Protein AF-A0A0F8XXS5-F1 (afdb_monomer_lite)

Organism: NCBI:txid412755

Foldseek 3Di:
DQFDFLVLLCVLQVHDPDADDPQWDWGFQQLDPGDDGQKIWGQDPPRGIDIDGNVDDDPVSSSVSSVVSSD

Secondary structure (DSSP, 8-state):
----BHHHHHHHTTPPSS--TTS-EEE--TTTT-SS--EEEEEPGGGBEEEEETTS--HHHHHHHHHHHH-

Radius of gyration: 10.87 Å; chains: 1; bounding box: 27×26×24 Å

pLDDT: mean 91.19, std 8.0, range [58.69, 98.19]

InterPro domains:
  IPR036977 DNA Primase, CHC2-type zinc finger [G3DSA:3.90.580.10] (5-70)

Structure (mmCIF, N/CA/C/O backbone):
data_AF-A0A0F8XXS5-F1
#
_entry.id   AF-A0A0F8XXS5-F1
#
loop_
_atom_site.group_PDB
_atom_site.id
_atom_site.type_symbol
_atom_site.label_atom_id
_atom_site.label_alt_id
_atom_site.label_comp_id
_atom_site.label_asym_id
_atom_site.label_entity_id
_atom_site.label_seq_id
_atom_site.pdbx_PDB_ins_code
_atom_site.Cartn_x
_atom_site.Cartn_y
_atom_site.Cartn_z
_atom_site.occupancy
_atom_site.B_iso_or_equiv
_atom_site.auth_seq_id
_atom_site.auth_comp_id
_atom_site.auth_asym_id
_atom_site.auth_atom_id
_atom_site.pdbx_PDB_model_num
ATOM 1 N N . MET A 1 1 ? -18.746 -3.296 2.515 1.00 58.69 1 MET A N 1
ATOM 2 C CA . MET A 1 1 ? -18.093 -1.983 2.354 1.00 58.69 1 MET A CA 1
ATOM 3 C C . MET A 1 1 ? -16.991 -1.993 3.384 1.00 58.69 1 MET A C 1
ATOM 5 O O . MET A 1 1 ? -17.312 -1.996 4.560 1.00 58.69 1 MET A O 1
ATOM 9 N N . ILE A 1 2 ? -15.754 -2.215 2.950 1.00 70.25 2 ILE A N 1
ATOM 10 C CA . ILE A 1 2 ? -14.609 -2.333 3.854 1.00 70.25 2 ILE A CA 1
ATOM 11 C C . ILE A 1 2 ? -14.181 -0.903 4.196 1.00 70.25 2 ILE A C 1
ATOM 13 O O . ILE A 1 2 ? -13.811 -0.152 3.294 1.00 70.25 2 ILE A O 1
ATOM 17 N N . GLU A 1 3 ? -14.287 -0.510 5.463 1.00 82.94 3 GLU A N 1
ATOM 18 C CA . GLU A 1 3 ? -13.861 0.807 5.953 1.00 82.94 3 GLU A CA 1
ATOM 19 C C . GLU A 1 3 ? -12.526 0.661 6.692 1.00 82.94 3 GLU A C 1
ATOM 21 O O . GLU A 1 3 ? -12.480 0.562 7.915 1.00 82.94 3 GLU A O 1
ATOM 26 N N . ILE A 1 4 ? -11.429 0.609 5.933 1.00 89.62 4 ILE A N 1
ATOM 27 C CA . ILE A 1 4 ? -10.068 0.624 6.483 1.00 89.62 4 ILE A CA 1
ATOM 28 C C . ILE A 1 4 ? -9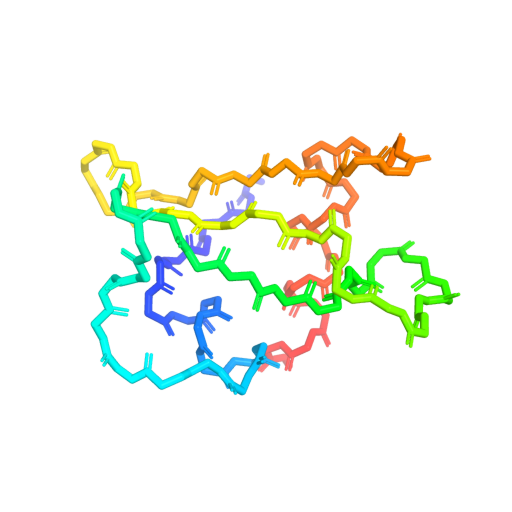.557 2.062 6.486 1.00 89.62 4 ILE A C 1
ATOM 30 O O . ILE A 1 4 ? -9.549 2.727 5.445 1.00 89.62 4 ILE A O 1
ATOM 34 N N . SER A 1 5 ? -9.088 2.529 7.642 1.00 91.56 5 SER A N 1
ATOM 35 C CA . SER A 1 5 ? -8.411 3.818 7.755 1.00 91.56 5 SER A CA 1
ATOM 36 C C . SER A 1 5 ? -6.971 3.749 7.245 1.00 91.56 5 SER A C 1
ATOM 38 O O . SER A 1 5 ? -6.332 2.692 7.237 1.00 91.56 5 SER A O 1
ATOM 40 N N . TYR A 1 6 ? -6.427 4.899 6.846 1.00 91.88 6 TYR A N 1
ATOM 41 C CA . TYR A 1 6 ? -5.029 4.987 6.424 1.00 91.88 6 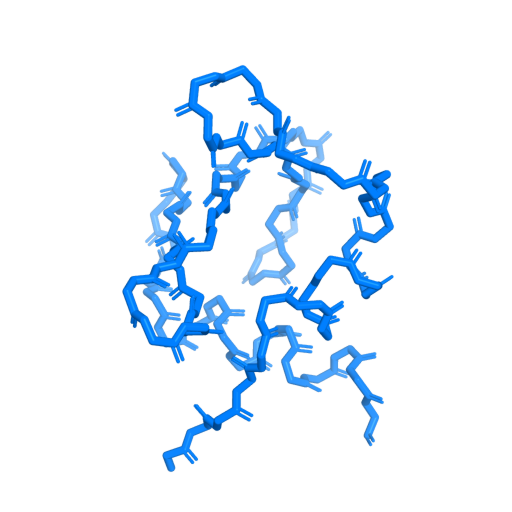TYR A CA 1
ATOM 42 C C . TYR A 1 6 ? -4.043 4.457 7.482 1.00 91.88 6 TYR A C 1
ATOM 44 O O . TYR A 1 6 ? -3.174 3.655 7.146 1.00 91.88 6 TYR A O 1
ATOM 52 N N . ASP A 1 7 ? -4.229 4.794 8.760 1.00 90.88 7 ASP A N 1
ATOM 53 C CA . ASP A 1 7 ? -3.385 4.301 9.859 1.00 90.88 7 ASP A CA 1
ATOM 54 C C . ASP A 1 7 ? -3.434 2.774 10.036 1.00 90.88 7 ASP A C 1
ATOM 56 O O . ASP A 1 7 ? -2.400 2.138 10.272 1.00 90.88 7 ASP A O 1
ATOM 60 N N . GLN A 1 8 ? -4.613 2.160 9.888 1.00 92.38 8 GLN A N 1
ATOM 61 C CA . GLN A 1 8 ? -4.747 0.700 9.928 1.00 92.38 8 GLN A CA 1
ATOM 62 C C . GLN A 1 8 ? -3.948 0.052 8.795 1.00 92.38 8 GLN A C 1
ATOM 64 O O . GLN A 1 8 ? -3.175 -0.874 9.040 1.00 92.38 8 GLN A O 1
ATOM 69 N N . ALA A 1 9 ? -4.077 0.579 7.574 1.00 94.12 9 ALA A N 1
ATOM 70 C CA . ALA A 1 9 ? -3.335 0.075 6.425 1.00 94.12 9 ALA A CA 1
ATOM 71 C C . ALA A 1 9 ? -1.816 0.220 6.610 1.00 94.12 9 ALA A C 1
ATOM 73 O O . ALA A 1 9 ? -1.071 -0.709 6.311 1.00 94.12 9 ALA A O 1
ATOM 74 N N . MET A 1 10 ? -1.341 1.350 7.145 1.00 92.81 10 MET A N 1
ATOM 75 C CA . MET A 1 10 ? 0.086 1.551 7.424 1.00 92.81 10 MET A CA 1
ATOM 76 C C . MET A 1 10 ? 0.634 0.544 8.434 1.00 92.81 10 MET A C 1
ATOM 78 O O . MET A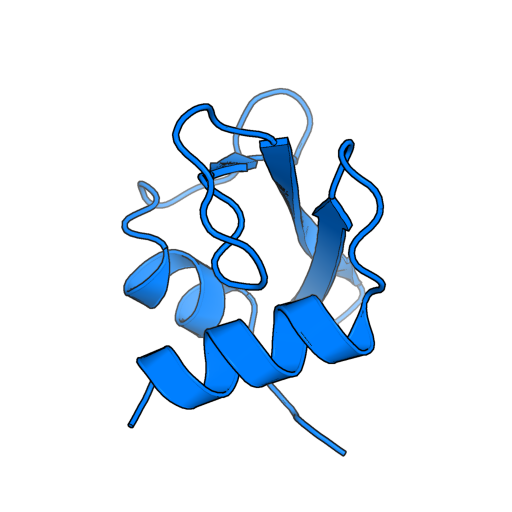 1 10 ? 1.741 0.041 8.250 1.00 92.81 10 MET A O 1
ATOM 82 N N . THR A 1 11 ? -0.148 0.237 9.470 1.00 93.56 11 THR A N 1
ATOM 83 C CA . THR A 1 11 ? 0.251 -0.684 10.540 1.00 93.56 11 THR A CA 1
ATOM 84 C C . THR A 1 11 ? 0.503 -2.086 9.994 1.00 93.56 11 THR A C 1
ATOM 86 O O . THR A 1 11 ? 1.550 -2.671 10.256 1.00 93.56 11 THR A O 1
ATOM 89 N N . VAL A 1 12 ? -0.425 -2.625 9.198 1.00 95.00 12 VAL A N 1
ATOM 90 C CA . VAL A 1 12 ? -0.300 -3.998 8.676 1.00 95.00 12 VAL A CA 1
ATOM 91 C C . VAL A 1 12 ? 0.657 -4.122 7.496 1.00 95.00 12 VAL A C 1
ATOM 93 O O . VAL A 1 12 ? 1.165 -5.208 7.230 1.00 95.00 12 VAL A O 1
ATOM 96 N N . LEU A 1 13 ? 0.926 -3.018 6.795 1.00 95.38 13 LEU A N 1
ATOM 97 C CA . LEU A 1 13 ? 1.931 -2.963 5.733 1.00 95.38 13 LEU A CA 1
ATOM 98 C C . LEU A 1 13 ? 3.349 -2.674 6.258 1.00 95.38 13 LEU A C 1
ATOM 100 O O . LEU A 1 13 ? 4.258 -2.531 5.441 1.00 95.38 13 LEU A O 1
ATOM 104 N N . ASP A 1 14 ? 3.532 -2.581 7.583 1.00 94.19 14 ASP A N 1
ATOM 105 C CA . ASP A 1 14 ? 4.807 -2.269 8.250 1.00 94.19 14 ASP A CA 1
ATOM 106 C C . ASP A 1 14 ? 5.471 -0.997 7.687 1.00 94.19 14 ASP A C 1
ATOM 108 O O . ASP A 1 14 ? 6.671 -0.932 7.406 1.00 94.19 14 ASP A O 1
ATOM 112 N N . LEU A 1 15 ? 4.653 0.033 7.449 1.00 92.12 15 LEU A N 1
ATOM 113 C CA . LEU A 1 15 ? 5.115 1.315 6.930 1.00 92.12 15 LEU A CA 1
ATOM 114 C C . LEU A 1 15 ? 5.466 2.270 8.079 1.00 92.12 15 LEU A C 1
ATOM 116 O O . LEU A 1 15 ? 4.717 2.365 9.054 1.00 92.12 15 LEU A O 1
ATOM 120 N N . PRO A 1 16 ? 6.567 3.038 7.966 1.00 87.69 16 PRO A N 1
ATOM 121 C CA . PRO A 1 16 ? 6.908 4.038 8.969 1.00 87.69 16 PRO A CA 1
ATOM 122 C C . PRO A 1 16 ? 5.828 5.121 9.031 1.00 87.69 16 PRO A C 1
ATOM 124 O O . PRO A 1 16 ? 5.227 5.464 8.014 1.00 87.69 16 PRO A O 1
ATOM 127 N N . SER A 1 17 ? 5.618 5.698 10.215 1.00 77.94 17 SER A N 1
ATOM 128 C CA . SER A 1 17 ? 4.675 6.803 10.401 1.00 77.94 17 SER A CA 1
ATOM 129 C C . SER A 1 17 ? 5.034 8.008 9.521 1.00 77.94 17 SER A C 1
ATOM 131 O O . SER A 1 17 ? 6.201 8.397 9.430 1.00 77.94 17 SER A O 1
ATOM 133 N N . GLY A 1 18 ? 4.016 8.630 8.923 1.00 74.25 18 GLY A N 1
ATOM 134 C CA . GLY A 1 18 ? 4.165 9.737 7.977 1.00 74.25 18 GLY A CA 1
ATOM 135 C C . GLY A 1 18 ? 4.058 9.311 6.510 1.00 74.25 18 GLY A C 1
ATOM 136 O O . GLY A 1 18 ? 4.124 8.135 6.157 1.00 74.25 18 GLY A O 1
ATOM 137 N N . GLU A 1 19 ? 3.845 10.289 5.634 1.00 75.56 19 GLU A N 1
ATOM 138 C CA . GLU A 1 19 ? 3.738 10.044 4.198 1.00 75.56 19 GLU A CA 1
ATOM 139 C C . GLU A 1 19 ? 5.121 9.968 3.539 1.00 75.56 19 GLU A C 1
ATOM 141 O O . GLU A 1 19 ? 6.035 10.735 3.851 1.00 75.56 19 GLU A O 1
ATOM 146 N N . GLY A 1 20 ? 5.271 9.048 2.585 1.00 77.00 20 GLY A N 1
ATOM 147 C CA . GLY A 1 20 ? 6.456 8.968 1.741 1.00 77.00 20 GLY A CA 1
ATOM 148 C C . GLY A 1 20 ? 6.571 10.124 0.736 1.00 77.00 20 GLY A C 1
ATOM 149 O O . GLY A 1 20 ? 5.926 11.171 0.822 1.00 77.00 20 GLY A O 1
ATOM 150 N N . ARG A 1 21 ? 7.432 9.948 -0.272 1.00 80.12 21 ARG A N 1
ATOM 151 C CA . ARG A 1 21 ? 7.742 10.993 -1.260 1.00 80.12 21 ARG A CA 1
ATOM 152 C C . ARG A 1 21 ? 6.479 11.467 -1.994 1.00 80.12 21 ARG A C 1
ATOM 154 O O . ARG A 1 21 ? 5.945 10.745 -2.831 1.00 80.12 21 ARG A O 1
ATOM 161 N N . GLY A 1 22 ? 6.084 12.717 -1.750 1.00 85.62 22 GLY A N 1
ATOM 162 C CA . GLY A 1 22 ? 4.953 13.359 -2.424 1.00 85.62 22 GLY A CA 1
ATOM 163 C C . GLY A 1 22 ? 3.580 12.890 -1.938 1.00 85.62 22 GLY A C 1
ATOM 164 O O . GLY A 1 22 ? 2.661 12.860 -2.748 1.00 85.62 22 GLY A O 1
ATOM 165 N N . GLY A 1 23 ? 3.458 12.481 -0.671 1.00 89.69 23 GLY A N 1
ATOM 166 C CA . GLY A 1 23 ? 2.194 11.997 -0.095 1.00 89.69 23 GLY A CA 1
ATOM 167 C C . GLY A 1 23 ? 1.965 10.493 -0.274 1.00 89.69 23 GLY A C 1
ATOM 168 O O . GLY A 1 23 ? 0.979 9.950 0.199 1.00 89.69 23 GLY A O 1
ATOM 169 N N . TRP A 1 24 ? 2.875 9.791 -0.961 1.00 93.69 24 TRP A N 1
ATOM 170 C CA . TRP A 1 24 ? 2.730 8.366 -1.264 1.00 93.69 24 TRP A CA 1
ATOM 171 C C . TRP A 1 24 ? 3.842 7.537 -0.635 1.00 93.69 24 TRP A C 1
ATOM 173 O O . TRP A 1 24 ? 5.032 7.757 -0.887 1.00 93.69 24 TRP A O 1
ATOM 183 N N . SER A 1 25 ? 3.439 6.507 0.094 1.00 95.00 25 SER A N 1
ATOM 184 C CA . SER A 1 25 ? 4.302 5.448 0.606 1.00 95.00 25 SER A CA 1
ATOM 185 C C . SER A 1 25 ? 4.343 4.266 -0.368 1.00 95.00 25 SER A C 1
ATOM 187 O O . SER A 1 25 ? 3.452 4.086 -1.204 1.00 95.00 25 SER A O 1
ATOM 189 N N . SER A 1 26 ? 5.419 3.481 -0.302 1.00 95.12 26 SER A N 1
ATOM 190 C CA . SER A 1 26 ? 5.611 2.284 -1.128 1.00 95.12 26 SER A CA 1
ATOM 191 C C . SER A 1 26 ? 5.676 1.048 -0.245 1.00 95.12 26 SER A C 1
ATOM 193 O O . SER A 1 26 ? 6.482 1.021 0.678 1.00 95.12 26 SER A O 1
ATOM 195 N N . ALA A 1 27 ? 4.897 0.023 -0.578 1.00 96.12 27 ALA A N 1
ATOM 196 C CA . ALA A 1 27 ? 4.861 -1.260 0.118 1.00 96.12 27 ALA A CA 1
ATOM 197 C C . ALA A 1 27 ? 4.865 -2.426 -0.879 1.00 96.12 27 ALA A C 1
ATOM 199 O O . ALA A 1 27 ? 4.661 -2.240 -2.085 1.00 96.12 27 ALA A O 1
ATOM 200 N N . VAL A 1 28 ? 5.077 -3.640 -0.372 1.00 97.44 28 VAL A N 1
ATOM 201 C CA . VAL A 1 28 ? 4.732 -4.865 -1.105 1.00 97.44 28 VAL A CA 1
ATOM 202 C C . VAL A 1 28 ? 3.212 -4.982 -1.188 1.00 97.44 28 VAL A C 1
ATOM 204 O O . VAL A 1 28 ? 2.508 -4.659 -0.233 1.00 97.44 28 VAL A O 1
ATOM 207 N N . CYS A 1 29 ? 2.686 -5.383 -2.343 1.00 98.00 29 CYS A N 1
ATOM 208 C CA . CYS A 1 29 ? 1.250 -5.576 -2.485 1.00 98.00 29 CYS A CA 1
ATOM 209 C C . CYS A 1 29 ? 0.838 -6.893 -1.810 1.00 98.00 29 CYS A C 1
ATOM 211 O O . CYS A 1 29 ? 1.331 -7.939 -2.224 1.00 98.00 29 CYS A O 1
ATOM 213 N N . PRO A 1 30 ? -0.074 -6.881 -0.822 1.00 97.38 30 PRO A N 1
ATOM 214 C CA . PRO A 1 30 ? -0.506 -8.111 -0.157 1.00 97.38 30 PRO A CA 1
ATOM 215 C C . PRO A 1 30 ? -1.494 -8.934 -1.001 1.00 97.38 30 PRO A C 1
ATOM 217 O O . PRO A 1 30 ? -1.716 -10.106 -0.721 1.00 97.38 30 PRO A O 1
ATOM 220 N N . ALA A 1 31 ? -2.079 -8.338 -2.046 1.00 97.94 31 ALA A N 1
ATOM 221 C CA . ALA A 1 31 ? -3.078 -8.980 -2.903 1.00 97.94 31 ALA A CA 1
ATOM 222 C C . ALA A 1 31 ? -2.484 -9.952 -3.941 1.00 97.94 31 ALA A C 1
ATOM 224 O O . ALA A 1 31 ? -3.220 -10.669 -4.619 1.00 97.94 31 ALA A O 1
ATOM 225 N N . HIS A 1 32 ? -1.158 -9.995 -4.086 1.00 97.50 32 HIS A N 1
ATOM 226 C CA . HIS A 1 32 ? -0.462 -11.001 -4.884 1.00 97.50 32 HIS A CA 1
ATOM 227 C C . HIS A 1 32 ? 0.843 -11.404 -4.203 1.00 97.50 32 HIS A C 1
ATOM 229 O O . HIS A 1 32 ? 1.291 -10.760 -3.261 1.00 97.50 32 HIS A O 1
ATOM 235 N N . ASN A 1 33 ? 1.478 -12.473 -4.685 1.00 96.12 33 ASN A N 1
ATOM 236 C CA . ASN A 1 33 ? 2.785 -12.886 -4.180 1.00 96.12 33 ASN A CA 1
ATOM 237 C C . ASN A 1 33 ? 3.879 -11.919 -4.662 1.00 96.12 33 ASN A C 1
ATOM 239 O O . ASN A 1 33 ? 4.553 -12.163 -5.668 1.00 96.12 33 ASN A O 1
ATOM 243 N N . ASP A 1 34 ? 3.983 -10.784 -3.983 1.00 95.81 34 ASP A N 1
ATOM 244 C CA . ASP A 1 34 ? 4.871 -9.691 -4.335 1.00 95.81 34 ASP A CA 1
ATOM 245 C C . ASP A 1 34 ? 6.216 -9.812 -3.621 1.00 95.81 34 ASP A C 1
ATOM 247 O O . ASP A 1 34 ? 6.292 -10.090 -2.429 1.00 95.81 34 ASP A O 1
ATOM 251 N N . THR A 1 35 ? 7.300 -9.574 -4.354 1.00 94.12 35 THR A N 1
ATOM 252 C CA . THR A 1 35 ? 8.673 -9.611 -3.815 1.00 94.12 35 THR A CA 1
ATOM 253 C C . THR A 1 35 ? 9.394 -8.276 -3.950 1.00 94.12 35 THR A C 1
ATOM 255 O O . THR A 1 35 ? 10.527 -8.131 -3.502 1.00 94.12 35 THR A O 1
ATOM 258 N N . ASN A 1 36 ? 8.753 -7.291 -4.582 1.00 93.88 36 ASN A N 1
ATOM 259 C CA . ASN A 1 36 ? 9.275 -5.945 -4.776 1.00 93.88 36 ASN A CA 1
ATOM 260 C C . ASN A 1 36 ? 8.157 -4.948 -4.473 1.00 93.88 36 ASN A C 1
ATOM 262 O O . ASN A 1 36 ? 7.016 -5.249 -4.789 1.00 93.88 36 ASN A O 1
ATOM 266 N N . PRO A 1 37 ? 8.438 -3.756 -3.927 1.00 95.56 37 PRO A N 1
ATOM 267 C CA . PRO A 1 37 ? 7.391 -2.810 -3.563 1.00 95.56 37 PRO A CA 1
ATOM 268 C C . PRO A 1 37 ? 6.634 -2.303 -4.802 1.00 95.56 37 PRO A C 1
ATOM 270 O O . PRO A 1 37 ? 7.089 -1.388 -5.494 1.00 95.56 37 PRO A O 1
ATOM 273 N N . SER A 1 38 ? 5.490 -2.921 -5.103 1.00 97.19 38 SER A N 1
ATOM 274 C CA . SER A 1 38 ? 4.650 -2.581 -6.254 1.00 97.19 38 SER A CA 1
ATOM 275 C C . SER A 1 38 ? 3.376 -1.821 -5.884 1.00 97.19 38 SER A C 1
ATOM 277 O O . SER A 1 38 ? 2.693 -1.311 -6.779 1.00 97.19 38 SER A O 1
ATOM 279 N N . LEU A 1 39 ? 3.075 -1.712 -4.588 1.00 97.56 39 LEU A N 1
ATOM 280 C CA . LEU A 1 39 ? 1.937 -0.974 -4.061 1.00 97.56 39 LEU A CA 1
ATOM 281 C C . LEU A 1 39 ? 2.352 0.456 -3.709 1.00 97.56 39 LEU A C 1
ATOM 283 O O . LEU A 1 39 ? 3.290 0.681 -2.945 1.00 97.56 39 LEU A O 1
ATOM 287 N N . ARG A 1 40 ? 1.615 1.426 -4.247 1.00 96.38 40 ARG A N 1
ATOM 288 C CA . ARG A 1 40 ? 1.597 2.812 -3.778 1.00 96.38 40 ARG A CA 1
ATOM 289 C C . ARG A 1 40 ? 0.366 3.018 -2.915 1.00 96.38 40 ARG A C 1
ATOM 291 O O . ARG A 1 40 ? -0.733 2.671 -3.346 1.00 96.38 40 ARG A O 1
ATOM 298 N N . ILE A 1 41 ? 0.553 3.601 -1.738 1.00 95.25 41 ILE A N 1
ATOM 299 C CA . ILE A 1 41 ? -0.524 3.903 -0.796 1.00 95.25 41 ILE A CA 1
ATOM 300 C C . ILE A 1 41 ? -0.385 5.334 -0.268 1.00 95.25 41 ILE A C 1
ATOM 302 O O . ILE A 1 41 ? 0.734 5.807 -0.078 1.00 95.25 41 ILE A O 1
ATOM 306 N N . ALA A 1 42 ? -1.503 6.025 -0.078 1.00 94.44 42 ALA A N 1
ATOM 307 C CA . ALA A 1 42 ? -1.564 7.393 0.426 1.00 94.44 42 ALA A CA 1
ATOM 308 C C . ALA A 1 42 ? -2.841 7.617 1.240 1.00 94.44 42 ALA A C 1
ATOM 310 O O . ALA A 1 42 ? -3.822 6.876 1.094 1.00 94.44 42 ALA A O 1
ATOM 311 N N . GLN A 1 43 ? -2.832 8.666 2.060 1.00 92.75 43 GLN A N 1
ATOM 312 C CA . GLN A 1 43 ? -4.035 9.135 2.727 1.00 92.75 43 GLN A CA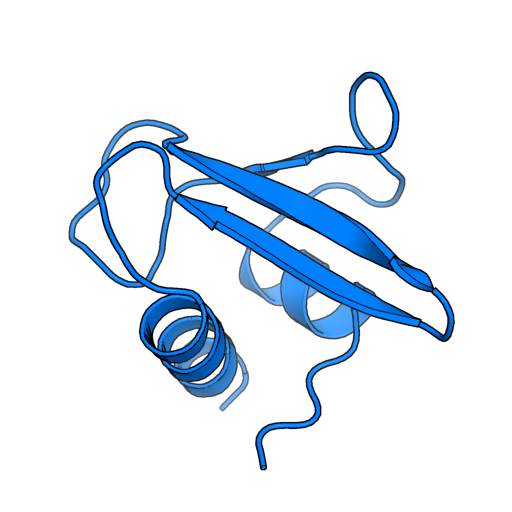 1
ATOM 313 C C . GLN A 1 43 ? -4.900 9.891 1.711 1.00 92.75 43 GLN A C 1
ATOM 315 O O . GLN A 1 43 ? -4.472 10.872 1.110 1.00 92.75 43 GLN A O 1
ATOM 320 N N . GLY A 1 44 ? -6.112 9.400 1.479 1.00 85.56 44 GLY A N 1
ATOM 321 C CA . GLY A 1 44 ? -7.123 10.077 0.679 1.00 85.56 44 GLY A CA 1
ATOM 322 C C . GLY A 1 44 ? -7.908 11.100 1.497 1.00 85.56 44 GLY A C 1
ATOM 323 O O . GLY A 1 44 ? -7.856 11.128 2.732 1.00 85.56 44 GLY A O 1
ATOM 324 N N . ASP A 1 45 ? -8.695 11.919 0.803 1.00 79.62 45 ASP A N 1
ATOM 325 C CA . ASP A 1 45 ? -9.586 12.884 1.438 1.00 79.62 45 ASP A CA 1
ATOM 326 C C . ASP A 1 45 ? -10.544 12.198 2.429 1.00 79.62 45 ASP A C 1
ATOM 328 O O . ASP A 1 45 ? -11.186 11.184 2.129 1.00 79.62 45 ASP A O 1
ATOM 332 N N . GLY A 1 46 ? -10.622 12.752 3.641 1.00 77.75 46 GLY A N 1
ATOM 333 C CA . GLY A 1 46 ? -11.465 12.223 4.717 1.00 77.75 46 GLY A CA 1
ATOM 334 C C . GLY A 1 46 ? -10.893 11.014 5.468 1.00 77.75 46 GLY A C 1
ATOM 335 O O . GLY A 1 46 ? -11.638 10.378 6.203 1.00 77.75 46 GLY A O 1
ATOM 336 N N . GLY A 1 47 ? -9.602 10.693 5.311 1.00 76.12 47 GLY A N 1
ATOM 337 C CA . GLY A 1 47 ? -8.939 9.602 6.046 1.00 76.12 47 GLY A CA 1
ATOM 338 C C . GLY A 1 47 ? -9.062 8.220 5.393 1.00 76.12 47 GLY A C 1
ATOM 339 O O . GLY A 1 47 ? -8.573 7.232 5.943 1.00 76.12 47 GLY A O 1
ATOM 340 N N . ASN A 1 48 ? -9.677 8.165 4.209 1.00 85.81 48 ASN A N 1
ATOM 341 C CA . ASN A 1 48 ? -9.779 6.963 3.388 1.00 85.81 48 ASN A CA 1
ATOM 342 C C . ASN A 1 48 ? -8.416 6.564 2.808 1.00 85.81 48 ASN A C 1
ATOM 344 O O . ASN A 1 48 ? -7.495 7.372 2.720 1.00 85.81 48 ASN A O 1
ATOM 348 N N . VAL A 1 49 ? -8.294 5.320 2.352 1.00 93.00 49 VAL A N 1
ATOM 349 C CA . VAL A 1 49 ? -7.068 4.822 1.720 1.00 93.00 49 VAL A CA 1
ATOM 350 C C . VAL A 1 49 ? -7.114 5.046 0.212 1.00 93.00 49 VAL A C 1
ATOM 352 O O . VAL A 1 49 ? -8.007 4.540 -0.467 1.00 93.00 49 VAL A O 1
ATOM 355 N N . ALA A 1 50 ? -6.110 5.725 -0.340 1.00 94.12 50 ALA A N 1
ATOM 356 C CA . ALA A 1 50 ? -5.820 5.688 -1.768 1.00 94.12 50 ALA A CA 1
ATOM 357 C C . ALA A 1 50 ? -4.746 4.625 -2.029 1.00 94.12 50 ALA A C 1
ATOM 359 O O . ALA A 1 50 ? -3.670 4.670 -1.437 1.00 94.12 50 ALA A O 1
ATOM 360 N N . ALA A 1 51 ? -5.019 3.670 -2.919 1.00 95.19 51 ALA A N 1
ATOM 361 C CA . ALA A 1 51 ? -4.110 2.561 -3.195 1.00 95.19 51 ALA A CA 1
ATOM 362 C C . ALA A 1 51 ? -4.016 2.263 -4.693 1.00 95.19 51 ALA A C 1
ATOM 364 O O . ALA A 1 51 ? -5.012 2.297 -5.418 1.00 95.19 51 ALA A O 1
ATOM 365 N N . LYS A 1 52 ? -2.806 1.949 -5.163 1.00 96.38 52 LYS A N 1
ATOM 366 C CA . LYS A 1 52 ? -2.548 1.552 -6.547 1.00 96.38 52 LYS A CA 1
ATOM 367 C C . LYS A 1 52 ? -1.429 0.523 -6.622 1.00 96.38 52 LYS A C 1
ATOM 369 O O . LYS A 1 52 ? -0.285 0.820 -6.287 1.00 96.38 52 LYS A O 1
ATO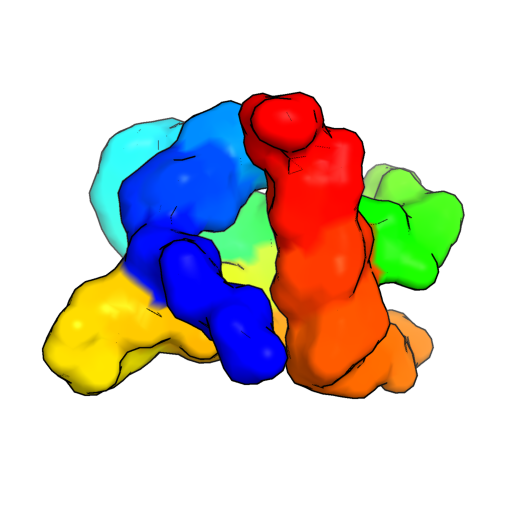M 374 N N . CYS A 1 53 ? -1.742 -0.658 -7.144 1.00 98.00 53 CYS A N 1
ATOM 375 C CA . CYS A 1 53 ? -0.740 -1.656 -7.493 1.00 98.00 53 CYS A CA 1
ATOM 376 C C . CYS A 1 53 ? -0.274 -1.461 -8.943 1.00 98.00 53 CYS A C 1
ATOM 378 O O . CYS A 1 53 ? -1.079 -1.394 -9.871 1.00 98.00 53 CYS A O 1
ATOM 380 N N . HIS A 1 54 ? 1.038 -1.402 -9.167 1.00 96.38 54 HIS A N 1
ATOM 381 C CA . HIS A 1 54 ? 1.616 -1.287 -10.512 1.00 96.38 54 HIS A CA 1
ATOM 382 C C . HIS A 1 54 ? 1.630 -2.614 -11.291 1.00 96.38 54 HIS A C 1
ATOM 384 O O . HIS A 1 54 ? 1.958 -2.619 -12.477 1.00 96.38 54 HIS A O 1
ATOM 390 N N . LYS A 1 55 ? 1.296 -3.735 -10.637 1.00 96.00 55 LYS A N 1
ATOM 391 C CA . LYS A 1 55 ? 1.265 -5.081 -11.233 1.00 96.00 55 LYS A CA 1
ATOM 392 C C . LYS A 1 55 ? -0.128 -5.543 -11.666 1.00 96.00 55 LYS A C 1
ATOM 394 O O . LYS A 1 55 ? -0.210 -6.537 -12.378 1.00 96.00 55 LYS A O 1
ATOM 399 N N . GLY A 1 56 ? -1.183 -4.803 -11.313 1.00 95.62 56 GLY A N 1
ATOM 400 C CA . GLY A 1 56 ? -2.527 -5.014 -11.860 1.00 95.62 56 GLY A CA 1
ATOM 401 C C . GLY A 1 56 ? -3.602 -5.473 -10.875 1.00 95.62 56 GLY A C 1
ATOM 402 O O . GLY A 1 56 ? -4.723 -5.675 -11.324 1.00 95.62 56 GLY A O 1
ATOM 403 N N . CYS A 1 57 ? -3.310 -5.604 -9.575 1.00 98.19 57 CYS A N 1
ATOM 404 C CA . CYS A 1 57 ? -4.362 -5.801 -8.572 1.00 98.19 57 CYS A CA 1
ATOM 405 C C . CYS A 1 57 ? -5.301 -4.596 -8.554 1.00 98.19 57 CYS A C 1
ATOM 407 O O . CYS A 1 57 ? -4.840 -3.446 -8.546 1.00 98.19 57 CYS A O 1
ATOM 409 N N . ASP A 1 58 ? -6.603 -4.857 -8.538 1.00 97.12 58 ASP A N 1
ATOM 410 C CA . ASP A 1 58 ? -7.590 -3.799 -8.394 1.00 97.12 58 ASP A CA 1
ATOM 411 C C . ASP A 1 58 ? -7.699 -3.326 -6.937 1.00 97.12 58 ASP A C 1
ATOM 413 O O . ASP A 1 58 ? -7.171 -3.934 -6.004 1.00 97.12 58 ASP A O 1
ATOM 417 N N . TYR A 1 59 ? -8.361 -2.186 -6.747 1.00 95.44 59 TYR A N 1
ATOM 418 C CA . TYR A 1 59 ? -8.496 -1.572 -5.430 1.00 95.44 59 TYR A CA 1
ATOM 419 C C . TYR A 1 59 ? -9.206 -2.493 -4.428 1.00 95.44 59 TYR A C 1
ATOM 421 O O . TYR A 1 59 ? -8.769 -2.577 -3.286 1.00 95.44 59 TYR A O 1
ATOM 429 N N . ALA A 1 60 ? -10.251 -3.215 -4.841 1.00 95.19 60 ALA A N 1
ATOM 430 C CA . ALA A 1 60 ? -10.999 -4.084 -3.937 1.00 95.19 60 ALA A CA 1
ATOM 431 C C . ALA A 1 60 ? -10.136 -5.257 -3.456 1.00 95.19 60 ALA A C 1
ATOM 433 O O . ALA A 1 60 ? -10.104 -5.519 -2.258 1.00 95.19 60 ALA A O 1
ATOM 434 N N . GLN A 1 61 ? -9.365 -5.884 -4.351 1.00 97.19 61 GLN A N 1
ATOM 435 C CA . GLN A 1 61 ? -8.412 -6.940 -3.985 1.00 97.19 61 GLN A CA 1
ATOM 436 C C . GLN A 1 61 ? -7.359 -6.454 -2.984 1.00 97.19 61 GLN A C 1
ATOM 438 O O . GLN A 1 61 ? -7.004 -7.170 -2.051 1.00 97.19 61 GLN A O 1
ATOM 443 N N . ILE A 1 62 ? -6.850 -5.233 -3.173 1.00 97.00 62 ILE A N 1
ATOM 444 C CA . ILE A 1 62 ? -5.874 -4.634 -2.256 1.00 97.00 62 ILE A CA 1
ATOM 445 C C . ILE A 1 62 ? -6.501 -4.422 -0.877 1.00 97.00 62 ILE A C 1
ATOM 447 O O . ILE A 1 62 ? -5.898 -4.807 0.121 1.00 97.00 62 ILE A O 1
ATOM 451 N N . MET A 1 63 ? -7.694 -3.829 -0.817 1.00 95.75 63 MET A N 1
ATOM 452 C CA . MET A 1 63 ? -8.358 -3.543 0.455 1.00 95.75 63 MET A CA 1
ATOM 453 C C . MET A 1 63 ? -8.791 -4.818 1.185 1.00 95.75 63 MET A C 1
ATOM 455 O O . MET A 1 63 ? -8.616 -4.886 2.393 1.00 95.75 63 MET A O 1
ATOM 459 N N . GLU A 1 64 ? -9.278 -5.840 0.474 1.00 96.31 64 GLU A N 1
ATOM 460 C CA . GLU A 1 64 ? -9.609 -7.154 1.049 1.00 96.31 64 GLU A CA 1
ATOM 461 C C . GLU A 1 64 ? -8.362 -7.848 1.618 1.00 96.31 64 GLU A C 1
ATOM 463 O O . GLU A 1 64 ? -8.389 -8.382 2.724 1.00 96.31 64 GLU A O 1
ATOM 468 N N . ALA A 1 65 ? -7.231 -7.781 0.910 1.00 96.81 65 ALA A N 1
ATOM 469 C CA . ALA A 1 65 ? -5.978 -8.331 1.413 1.00 96.81 65 ALA A CA 1
ATOM 470 C C . ALA A 1 65 ? -5.472 -7.576 2.653 1.00 96.81 65 ALA A C 1
ATOM 472 O O . ALA A 1 65 ? -5.008 -8.208 3.596 1.00 96.81 65 ALA A O 1
ATOM 473 N N . ILE A 1 66 ? -5.581 -6.242 2.681 1.00 96.00 66 ILE A N 1
ATOM 474 C CA . ILE A 1 66 ? -5.244 -5.436 3.867 1.00 96.00 66 ILE A CA 1
ATOM 475 C C . ILE A 1 66 ? -6.183 -5.774 5.034 1.00 96.00 66 ILE A C 1
ATOM 477 O O . ILE A 1 66 ? -5.709 -5.925 6.156 1.00 96.00 66 ILE A O 1
ATOM 481 N N . GLU A 1 67 ? -7.485 -5.938 4.781 1.00 94.94 67 GLU A N 1
ATOM 482 C CA . GLU A 1 67 ? -8.465 -6.369 5.788 1.00 94.94 67 GLU A CA 1
ATOM 483 C C . GLU A 1 67 ? -8.075 -7.718 6.397 1.00 94.94 67 GLU A C 1
ATOM 485 O O . GLU A 1 67 ? -8.008 -7.851 7.615 1.00 94.94 67 GLU A O 1
ATOM 490 N N . GLY A 1 68 ? -7.715 -8.692 5.557 1.00 95.19 68 GLY A N 1
ATOM 491 C CA . GLY A 1 68 ? -7.274 -10.012 6.006 1.00 95.19 68 GLY A CA 1
ATOM 492 C C . GLY A 1 68 ? -5.995 -10.001 6.853 1.00 95.19 68 GLY A C 1
ATOM 493 O O . GLY A 1 68 ? -5.753 -10.953 7.594 1.00 95.19 68 GLY A O 1
ATOM 494 N N . LEU A 1 69 ? -5.183 -8.939 6.779 1.00 94.69 69 LEU A N 1
ATOM 495 C CA . LEU A 1 69 ? -4.014 -8.748 7.644 1.00 94.69 69 LEU A CA 1
ATOM 496 C C . LEU A 1 69 ? -4.361 -8.101 8.994 1.00 94.69 69 LEU A C 1
ATOM 498 O O . LEU A 1 69 ? -3.564 -8.207 9.925 1.00 94.69 69 LEU A O 1
ATOM 502 N N . LEU A 1 70 ? -5.509 -7.422 9.107 1.00 89.12 70 LEU A N 1
ATOM 503 C CA . LEU A 1 70 ? -5.944 -6.761 10.344 1.00 89.12 70 LEU A CA 1
ATOM 504 C C . LEU A 1 70 ? -6.485 -7.752 11.387 1.00 89.12 70 LEU A C 1
ATOM 506 O O . LEU A 1 70 ? -6.347 -7.476 12.579 1.00 89.12 70 LEU A O 1
ATOM 510 N N . GLY A 1 71 ? -7.014 -8.901 10.948 1.00 75.38 71 GLY A N 1
ATOM 511 C CA . GLY A 1 71 ? -7.560 -9.953 11.816 1.00 75.38 71 GLY A CA 1
ATOM 512 C C . GLY A 1 71 ? -9.040 -9.777 12.116 1.00 75.38 71 GLY A C 1
ATOM 513 O O . GLY A 1 71 ? -9.368 -8.984 13.025 1.00 75.38 71 GLY A O 1
#

Sequence (71 aa):
MIEISYDQAMTVLDLPSGEGRGGWSSAVCPAHNDTNPSLRIA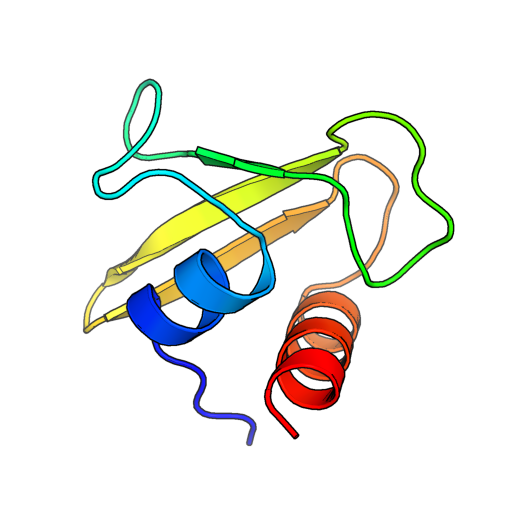QGDGGNVAAKCHKGCDYAQIMEAIEGLLG